Protein AF-T1B9Z2-F1 (afdb_monomer_lite)

Secondary structure (DSSP, 8-state):
---------HHHHHHHTTS-HHHHHHHHHHHHHHGGGGGS-----SPPP----

Radius of gyration: 16.02 Å; chains: 1; bounding box: 28×32×54 Å

Organism: NCBI:txid410659

Foldseek 3Di:
DDDDDPDDQLVVVCVVVVHDSVLSVQLVVQCVVPNPVSNDDDPDPDDPPPDDD

pLDDT: mean 86.42, std 13.56, range [49.91, 97.19]

Sequence (53 aa):
GAARRQGLDNDEIAARLDTRREIVSKWRKRFFEQGLAGLEERPRGGRPPVFPP

Structure (mmCIF, N/CA/C/O backbone):
data_AF-T1B9Z2-F1
#
_entry.id   AF-T1B9Z2-F1
#
loop_
_atom_site.group_PDB
_atom_site.id
_atom_site.type_symbol
_atom_site.label_atom_id
_atom_site.label_alt_id
_atom_site.label_comp_id
_atom_site.label_asym_id
_atom_site.label_entity_id
_atom_site.label_seq_id
_atom_site.pdbx_PDB_ins_code
_atom_site.Cartn_x
_atom_site.Cartn_y
_atom_site.Cartn_z
_atom_site.occupancy
_atom_site.B_iso_or_equiv
_atom_site.auth_seq_id
_atom_site.auth_comp_id
_atom_site.auth_asym_id
_atom_site.auth_atom_id
_atom_site.pdbx_PDB_model_num
ATOM 1 N N . GLY A 1 1 ? -7.236 13.126 26.028 1.00 50.72 1 GLY A N 1
ATOM 2 C CA . GLY A 1 1 ? -6.565 12.057 25.262 1.00 50.72 1 GLY A CA 1
ATOM 3 C C . GLY A 1 1 ? -6.959 12.194 23.810 1.00 50.72 1 GLY A C 1
ATOM 4 O O . GLY A 1 1 ? -8.140 12.369 23.552 1.00 50.72 1 GLY A O 1
ATOM 5 N N . ALA A 1 2 ? -5.998 12.221 22.886 1.00 49.91 2 ALA A N 1
ATOM 6 C CA . ALA A 1 2 ? -6.269 12.446 21.467 1.00 49.91 2 ALA A CA 1
ATOM 7 C C . ALA A 1 2 ? -7.227 11.379 20.909 1.00 49.91 2 ALA A C 1
ATOM 9 O O . ALA A 1 2 ? -6.965 10.182 21.035 1.00 49.91 2 ALA A O 1
ATOM 10 N N . ALA A 1 3 ? -8.330 11.817 20.298 1.00 55.41 3 ALA A N 1
ATOM 11 C CA . ALA A 1 3 ? -9.236 10.947 19.564 1.00 55.41 3 ALA A CA 1
ATOM 12 C C . ALA A 1 3 ? -8.451 10.252 18.440 1.00 55.41 3 ALA A C 1
ATOM 14 O O . ALA A 1 3 ? -7.983 10.901 17.502 1.00 55.41 3 ALA A O 1
ATOM 15 N N . ARG A 1 4 ? -8.269 8.929 18.536 1.00 58.03 4 ARG A N 1
ATOM 16 C CA . ARG A 1 4 ? -7.782 8.144 17.398 1.00 58.03 4 ARG A CA 1
ATOM 17 C C . ARG A 1 4 ? -8.827 8.264 16.294 1.00 58.03 4 ARG A C 1
ATOM 19 O O . ARG A 1 4 ? -9.999 7.977 16.522 1.00 58.03 4 ARG A O 1
ATOM 26 N N . ARG A 1 5 ? -8.408 8.689 15.101 1.00 59.62 5 ARG A N 1
ATOM 27 C CA . ARG A 1 5 ? -9.258 8.590 13.910 1.00 59.62 5 ARG A CA 1
ATOM 28 C C . ARG A 1 5 ? -9.628 7.116 13.748 1.00 59.62 5 ARG A C 1
ATOM 30 O O . ARG A 1 5 ? -8.736 6.269 13.745 1.00 59.62 5 ARG A O 1
ATOM 37 N N . GLN A 1 6 ? -10.922 6.830 13.652 1.00 69.56 6 GLN A N 1
ATOM 38 C CA . GLN A 1 6 ? -11.456 5.492 13.406 1.00 69.56 6 GLN A CA 1
ATOM 39 C C . GLN A 1 6 ? -11.170 5.116 11.944 1.00 69.56 6 GLN A C 1
ATOM 41 O O . GLN A 1 6 ? -12.031 5.211 11.078 1.00 69.56 6 GLN A O 1
ATOM 46 N N . GLY A 1 7 ? -9.909 4.828 11.633 1.00 76.00 7 GLY A N 1
ATOM 47 C CA . GLY A 1 7 ? -9.529 4.215 10.368 1.00 76.00 7 GLY A CA 1
ATOM 48 C C . GLY A 1 7 ? -9.659 2.703 10.483 1.00 76.00 7 GLY A C 1
ATOM 49 O O . GLY A 1 7 ? -9.375 2.151 11.543 1.00 76.00 7 GLY A O 1
ATOM 50 N N . LEU A 1 8 ? -10.044 2.049 9.389 1.00 88.81 8 LEU A N 1
ATOM 51 C CA . LEU A 1 8 ? -10.004 0.592 9.301 1.00 88.81 8 LEU A CA 1
ATOM 52 C C . LEU A 1 8 ? -8.553 0.107 9.420 1.00 88.81 8 LEU A C 1
ATOM 54 O O . LEU A 1 8 ? -7.620 0.763 8.918 1.00 88.81 8 LEU A O 1
ATOM 58 N N . ASP A 1 9 ? -8.371 -1.038 10.070 1.00 92.25 9 ASP A N 1
ATOM 59 C CA . ASP A 1 9 ? -7.090 -1.734 10.072 1.00 92.25 9 ASP A CA 1
ATOM 60 C C . ASP A 1 9 ? -6.816 -2.407 8.712 1.00 92.25 9 ASP A C 1
ATOM 62 O O . ASP A 1 9 ? -7.620 -2.358 7.776 1.00 92.25 9 ASP A O 1
ATOM 66 N N . ASN A 1 10 ? -5.625 -2.986 8.559 1.00 94.69 10 ASN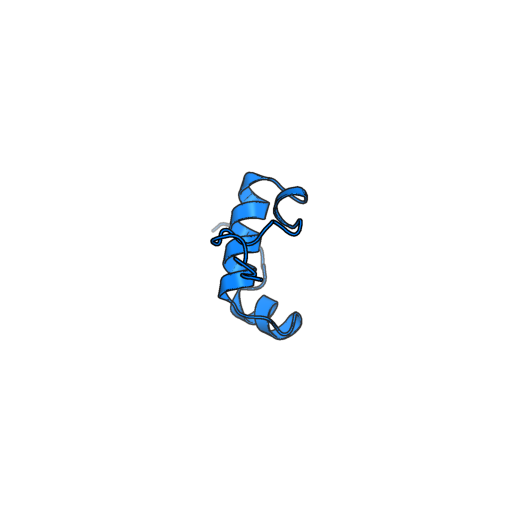 A N 1
ATOM 67 C CA . ASN A 1 10 ? -5.230 -3.589 7.287 1.00 94.69 10 ASN A CA 1
ATOM 68 C C . ASN A 1 10 ? -6.013 -4.863 6.962 1.00 94.69 10 ASN A C 1
ATOM 70 O O . ASN A 1 10 ? -6.161 -5.169 5.782 1.00 94.69 10 ASN A O 1
ATOM 74 N N . ASP A 1 11 ? -6.456 -5.601 7.977 1.00 95.81 11 ASP A N 1
ATOM 75 C CA . ASP A 1 11 ? -7.145 -6.879 7.819 1.00 95.81 11 ASP A CA 1
ATOM 76 C C . ASP A 1 11 ? -8.589 -6.647 7.369 1.00 95.81 11 ASP A C 1
ATOM 78 O O . ASP A 1 11 ? -9.061 -7.286 6.432 1.00 95.81 11 ASP A O 1
ATOM 82 N N . GLU A 1 12 ? -9.249 -5.636 7.929 1.00 96.06 12 GLU A N 1
ATOM 83 C CA . GLU A 1 12 ? -10.584 -5.220 7.522 1.00 96.06 12 GLU A CA 1
ATOM 84 C C . GLU A 1 12 ? -10.598 -4.648 6.097 1.00 96.06 12 GLU A C 1
ATOM 86 O O . GLU A 1 12 ? -11.478 -4.974 5.299 1.00 96.06 12 GLU A O 1
ATOM 91 N N . ILE A 1 13 ? -9.602 -3.835 5.730 1.00 95.44 13 ILE A N 1
ATOM 92 C CA . ILE A 1 13 ? -9.460 -3.351 4.347 1.00 95.44 13 ILE A CA 1
ATOM 93 C C . ILE A 1 13 ? -9.189 -4.521 3.395 1.00 95.44 13 ILE A C 1
ATOM 95 O O . ILE A 1 13 ? -9.758 -4.565 2.307 1.00 95.44 13 ILE A O 1
ATOM 99 N N . ALA A 1 14 ? -8.332 -5.465 3.792 1.00 96.94 14 ALA A N 1
ATOM 100 C CA . ALA A 1 14 ? -7.993 -6.625 2.977 1.00 96.94 14 ALA A CA 1
ATOM 101 C C . ALA A 1 14 ? -9.217 -7.508 2.711 1.00 96.94 14 ALA A C 1
ATOM 103 O O . ALA A 1 14 ? -9.458 -7.864 1.561 1.00 96.94 14 ALA A O 1
ATOM 104 N N . ALA A 1 15 ? -10.021 -7.776 3.744 1.00 97.19 15 ALA A N 1
ATOM 105 C CA . ALA A 1 15 ? -11.270 -8.521 3.625 1.00 97.19 15 ALA A CA 1
ATOM 106 C C . ALA A 1 15 ? -12.272 -7.824 2.691 1.00 97.19 15 ALA A C 1
ATOM 108 O O . ALA A 1 15 ? -12.875 -8.469 1.840 1.00 97.19 15 ALA A O 1
ATOM 109 N N . ARG A 1 16 ? -12.422 -6.496 2.799 1.00 96.81 16 ARG A N 1
ATOM 110 C CA . ARG A 1 16 ? -13.327 -5.717 1.932 1.00 96.81 16 ARG A CA 1
ATOM 111 C C . ARG A 1 16 ? -12.892 -5.681 0.465 1.00 96.81 16 ARG A C 1
ATOM 113 O O . ARG A 1 16 ? -13.741 -5.534 -0.405 1.00 96.81 16 ARG A O 1
ATOM 120 N N . LEU A 1 17 ? -11.588 -5.754 0.201 1.00 95.88 17 LEU A N 1
ATOM 121 C CA . LEU A 1 17 ? -11.012 -5.696 -1.146 1.00 95.88 17 LEU A CA 1
ATOM 122 C C . LEU A 1 17 ? -10.674 -7.079 -1.720 1.00 95.88 17 LEU A C 1
ATOM 124 O O . LEU A 1 17 ? -10.042 -7.138 -2.772 1.00 95.88 17 LEU A O 1
ATOM 128 N N . ASP A 1 18 ? -11.042 -8.157 -1.020 1.00 97.00 18 ASP A N 1
ATOM 129 C CA . ASP A 1 18 ? -10.696 -9.542 -1.365 1.00 97.00 18 ASP A CA 1
ATOM 130 C C . ASP A 1 18 ? -9.211 -9.701 -1.744 1.00 97.00 18 ASP A C 1
ATOM 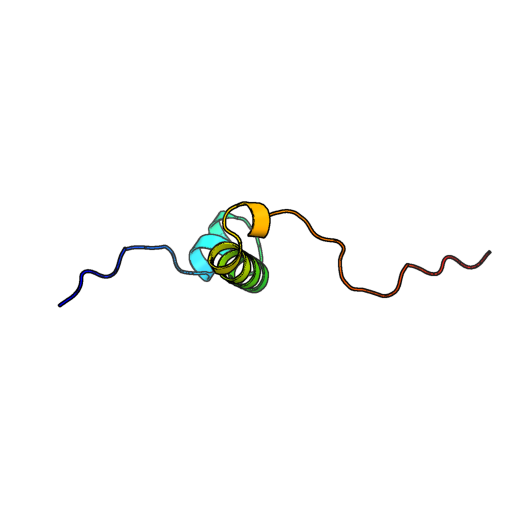132 O O . ASP A 1 18 ? -8.821 -10.212 -2.794 1.00 97.00 18 ASP A O 1
ATOM 136 N N . THR A 1 19 ? -8.339 -9.153 -0.897 1.00 95.75 19 THR A N 1
ATOM 137 C CA . THR A 1 19 ? -6.895 -9.146 -1.130 1.00 95.75 19 THR A CA 1
ATOM 138 C C . THR A 1 19 ? -6.125 -9.544 0.120 1.00 95.75 19 THR A C 1
ATOM 140 O O . THR A 1 19 ? -6.681 -9.800 1.184 1.00 95.75 19 THR A O 1
ATOM 143 N N . ARG A 1 20 ? -4.797 -9.611 0.012 1.00 97.06 20 ARG A N 1
ATOM 144 C CA . ARG A 1 20 ? -3.926 -9.935 1.146 1.00 97.06 20 ARG A CA 1
ATOM 145 C C . ARG A 1 20 ? -3.585 -8.671 1.932 1.00 97.06 20 ARG A C 1
ATOM 147 O O . ARG A 1 20 ? -3.208 -7.653 1.349 1.00 97.06 20 ARG A O 1
ATOM 154 N N . ARG A 1 21 ? -3.576 -8.773 3.263 1.00 97.00 21 ARG A N 1
ATOM 155 C CA . ARG A 1 21 ? -3.126 -7.721 4.198 1.00 97.00 21 ARG A CA 1
ATOM 156 C C . ARG A 1 21 ? -1.780 -7.090 3.813 1.00 97.00 21 ARG A C 1
ATOM 158 O O . ARG A 1 21 ? -1.584 -5.889 3.982 1.00 97.00 21 ARG A O 1
ATOM 165 N N . GLU A 1 22 ? -0.846 -7.876 3.277 1.00 96.44 22 GLU A N 1
ATOM 166 C CA . GLU A 1 22 ? 0.471 -7.395 2.830 1.00 96.44 22 GLU A CA 1
ATOM 167 C C . GLU A 1 22 ? 0.381 -6.375 1.685 1.00 96.44 22 GLU A C 1
ATOM 169 O O . GLU A 1 22 ? 1.132 -5.396 1.667 1.00 96.44 22 GLU A O 1
ATOM 174 N N . ILE A 1 23 ? -0.572 -6.560 0.764 1.00 94.44 23 ILE A N 1
ATOM 175 C CA . ILE A 1 23 ? -0.836 -5.625 -0.336 1.00 94.44 23 ILE A CA 1
ATOM 176 C C . ILE A 1 23 ? -1.355 -4.303 0.226 1.00 94.44 23 ILE A C 1
ATOM 178 O O . ILE A 1 23 ? -0.816 -3.244 -0.098 1.00 94.44 23 ILE A O 1
ATOM 182 N N . VAL A 1 24 ? -2.321 -4.366 1.147 1.00 96.06 24 VAL A N 1
ATOM 183 C CA . VAL A 1 24 ? -2.864 -3.186 1.837 1.00 96.06 24 VAL A CA 1
ATOM 184 C C . VAL A 1 24 ? -1.774 -2.448 2.612 1.00 96.06 24 VAL A C 1
ATOM 186 O O . VAL A 1 24 ? -1.662 -1.227 2.512 1.00 96.06 24 VAL A O 1
ATOM 189 N N . SER A 1 25 ? -0.926 -3.172 3.346 1.00 95.94 25 SER A N 1
ATOM 190 C CA . SER A 1 25 ? 0.200 -2.588 4.082 1.00 95.94 25 SER A CA 1
ATOM 191 C C . SER A 1 25 ? 1.139 -1.813 3.150 1.00 95.94 25 SER A C 1
ATOM 193 O O . SER A 1 2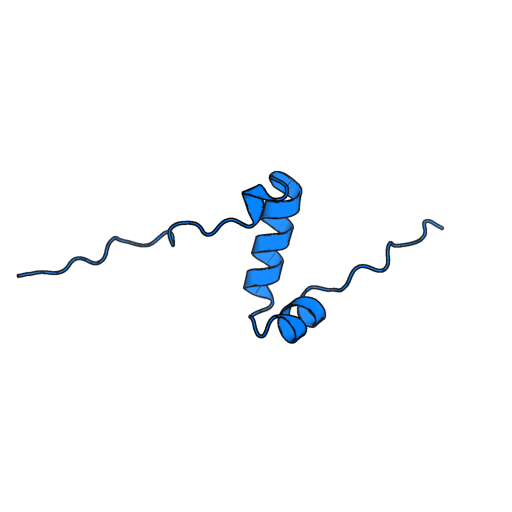5 ? 1.488 -0.659 3.416 1.00 95.94 25 SER A O 1
ATOM 195 N N . LYS A 1 26 ? 1.480 -2.404 1.996 1.00 95.06 26 LYS A N 1
ATOM 196 C CA . LYS A 1 26 ? 2.302 -1.759 0.965 1.00 95.06 26 LYS A CA 1
ATOM 197 C C . LYS A 1 26 ? 1.628 -0.506 0.403 1.00 95.06 26 LYS A C 1
ATOM 199 O O . LYS A 1 26 ? 2.286 0.526 0.283 1.00 95.06 26 LYS A O 1
ATOM 204 N N . TRP A 1 27 ? 0.338 -0.574 0.080 1.00 96.06 27 TRP A N 1
ATOM 205 C CA . TRP A 1 27 ? -0.431 0.575 -0.405 1.00 96.06 27 TRP A CA 1
ATOM 206 C C . TRP A 1 27 ? -0.481 1.706 0.610 1.00 96.06 27 TRP A C 1
ATOM 208 O O . TRP A 1 27 ? -0.207 2.841 0.243 1.00 96.06 27 TRP A O 1
ATOM 218 N N . ARG A 1 28 ? -0.732 1.412 1.887 1.00 95.56 28 ARG A N 1
ATOM 219 C CA . ARG A 1 28 ? -0.761 2.432 2.943 1.00 95.56 28 ARG A CA 1
ATOM 220 C C . ARG A 1 28 ? 0.591 3.096 3.147 1.00 95.56 28 ARG A C 1
ATOM 222 O O . ARG A 1 28 ? 0.635 4.314 3.285 1.00 95.56 28 ARG A O 1
ATOM 229 N N . LYS A 1 29 ? 1.684 2.325 3.124 1.00 95.44 29 LYS A N 1
ATOM 230 C CA . LYS A 1 29 ? 3.040 2.884 3.190 1.00 95.44 29 LYS A CA 1
ATOM 231 C C . LYS A 1 29 ? 3.290 3.849 2.029 1.00 95.44 29 LYS A C 1
ATOM 233 O O . LYS A 1 29 ? 3.667 4.992 2.253 1.00 95.44 29 LYS A O 1
ATOM 238 N N . ARG A 1 30 ? 3.019 3.418 0.794 1.00 96.81 30 ARG A N 1
ATOM 239 C CA . ARG A 1 30 ? 3.227 4.266 -0.389 1.00 96.81 30 ARG A CA 1
ATOM 240 C C . ARG A 1 30 ? 2.285 5.464 -0.415 1.00 96.81 30 ARG A C 1
ATOM 242 O O . ARG A 1 30 ? 2.707 6.535 -0.817 1.00 96.81 30 ARG A O 1
ATOM 249 N N . PHE A 1 31 ? 1.041 5.307 0.025 1.00 95.44 31 PHE A N 1
ATOM 250 C CA . PHE A 1 31 ? 0.087 6.407 0.125 1.00 95.44 31 PHE A CA 1
ATOM 251 C C . PHE A 1 31 ? 0.544 7.459 1.134 1.00 95.44 31 PHE A C 1
ATOM 253 O O . PHE A 1 31 ? 0.443 8.650 0.869 1.00 95.44 31 PHE A O 1
ATOM 260 N N . PHE A 1 32 ? 1.089 7.033 2.273 1.00 95.00 32 PHE A N 1
ATOM 261 C CA . PHE A 1 32 ? 1.651 7.957 3.252 1.00 95.00 32 PHE A CA 1
ATOM 262 C C . PHE A 1 32 ? 2.815 8.777 2.673 1.00 95.00 32 PHE A C 1
ATOM 264 O O . PHE A 1 32 ? 2.919 9.967 2.943 1.00 95.00 32 PHE A O 1
ATOM 271 N N . GLU A 1 33 ? 3.662 8.155 1.851 1.00 96.88 33 GLU A N 1
ATOM 272 C CA . GLU A 1 33 ? 4.826 8.811 1.242 1.00 96.88 33 GLU A CA 1
ATOM 273 C C . GLU A 1 33 ? 4.475 9.659 0.003 1.00 96.88 33 GLU A C 1
ATOM 275 O O . GLU A 1 33 ? 5.124 10.666 -0.256 1.00 96.88 33 GLU A O 1
ATOM 280 N N . GLN A 1 34 ? 3.505 9.221 -0.806 1.00 97.12 34 GLN A N 1
ATOM 281 C CA . GLN A 1 34 ? 3.324 9.672 -2.198 1.00 97.12 34 GLN A CA 1
ATOM 282 C C . GLN A 1 34 ? 1.865 10.037 -2.527 1.00 97.12 34 GLN A C 1
ATOM 284 O O . GLN A 1 34 ? 1.543 10.364 -3.669 1.00 97.12 34 GLN A O 1
ATOM 289 N N . GLY A 1 35 ? 0.955 9.959 -1.554 1.00 96.00 35 GLY A N 1
ATOM 290 C CA . GLY A 1 35 ? -0.474 10.181 -1.758 1.00 96.00 35 GLY A CA 1
ATOM 291 C C . GLY A 1 35 ? -1.079 9.194 -2.759 1.00 96.00 35 GLY A C 1
ATOM 292 O O . GLY A 1 35 ? -0.724 8.014 -2.796 1.00 96.00 35 GLY A O 1
ATOM 293 N N . LEU A 1 36 ? -1.993 9.681 -3.600 1.00 96.31 36 LEU A N 1
ATOM 294 C CA . LEU A 1 36 ? -2.684 8.862 -4.604 1.00 96.31 36 LEU A CA 1
ATOM 295 C C . LEU A 1 36 ? -1.726 8.203 -5.613 1.00 96.31 36 LEU A C 1
ATOM 297 O O . LEU A 1 36 ? -1.949 7.050 -5.972 1.00 96.31 36 LEU A O 1
ATOM 301 N N . ALA A 1 37 ? -0.613 8.851 -5.980 1.00 94.81 37 ALA A N 1
ATOM 302 C CA . ALA A 1 37 ? 0.416 8.261 -6.854 1.00 94.81 37 ALA A CA 1
ATOM 303 C C . ALA A 1 37 ? 1.086 7.015 -6.228 1.00 94.81 37 ALA A C 1
ATOM 305 O O . ALA A 1 37 ? 1.627 6.135 -6.904 1.00 94.81 37 ALA A O 1
ATOM 306 N N . GLY A 1 38 ? 1.022 6.886 -4.900 1.00 94.56 38 GLY A N 1
ATOM 307 C CA . GLY A 1 38 ? 1.435 5.686 -4.178 1.00 94.56 38 GLY A CA 1
ATOM 308 C C . GLY A 1 38 ? 0.538 4.467 -4.430 1.00 94.56 38 GLY A C 1
ATOM 309 O O . GLY A 1 38 ? 0.947 3.339 -4.135 1.00 94.56 38 GLY A O 1
ATOM 310 N N . LEU A 1 39 ? -0.667 4.651 -4.969 1.00 94.50 39 LEU A N 1
ATOM 311 C CA . LEU A 1 39 ? -1.622 3.572 -5.235 1.00 94.50 39 LEU A CA 1
ATOM 312 C C . LEU A 1 39 ? -1.536 3.017 -6.658 1.00 94.50 39 LEU A C 1
ATOM 314 O O . LEU A 1 39 ? -2.050 1.929 -6.896 1.00 94.50 39 LEU A O 1
ATOM 318 N N . GLU A 1 40 ? -0.835 3.696 -7.566 1.00 94.00 40 GLU A N 1
ATOM 319 C CA . GLU A 1 40 ? -0.654 3.234 -8.942 1.00 94.00 40 GLU A CA 1
ATOM 320 C C . GLU A 1 40 ? -0.000 1.844 -9.009 1.00 94.00 40 GLU A C 1
ATOM 322 O O . GLU A 1 40 ? 0.836 1.460 -8.168 1.00 94.00 40 GLU A O 1
ATOM 327 N N . GLU A 1 41 ? -0.394 1.075 -10.026 1.00 88.31 41 GLU A N 1
ATOM 328 C CA . GLU A 1 41 ? 0.235 -0.204 -10.322 1.00 88.31 41 GLU A CA 1
ATOM 329 C C . GLU A 1 41 ? 1.680 0.028 -10.768 1.00 88.31 41 GLU A C 1
ATOM 331 O O . GLU A 1 41 ? 1.989 0.937 -11.535 1.00 88.31 41 GLU A O 1
ATOM 336 N N . ARG A 1 42 ? 2.599 -0.784 -10.240 1.00 84.62 42 ARG A N 1
ATOM 337 C CA . ARG A 1 42 ? 4.028 -0.675 -10.544 1.00 84.62 42 ARG A CA 1
ATOM 338 C C . ARG A 1 42 ? 4.523 -1.980 -11.132 1.00 84.62 42 ARG A C 1
ATOM 340 O O . ARG A 1 42 ? 4.059 -3.034 -10.682 1.00 84.62 42 ARG A O 1
ATOM 347 N N . PRO A 1 43 ? 5.514 -1.929 -12.039 1.00 81.94 43 PRO A N 1
ATOM 348 C CA . PRO A 1 43 ? 6.195 -3.122 -12.506 1.00 81.94 43 PRO A CA 1
ATOM 349 C C . PRO A 1 43 ? 6.613 -3.978 -11.312 1.00 81.94 43 PRO A C 1
ATOM 351 O O . PRO A 1 43 ? 7.185 -3.482 -10.333 1.00 81.94 43 PRO A O 1
ATOM 354 N N . ARG A 1 44 ? 6.289 -5.270 -11.361 1.00 78.00 44 ARG A N 1
ATOM 355 C CA . ARG A 1 44 ? 6.762 -6.212 -10.348 1.00 78.00 44 ARG A CA 1
ATOM 356 C C . ARG A 1 44 ? 8.279 -6.266 -10.498 1.00 78.00 44 ARG A C 1
ATOM 358 O O . 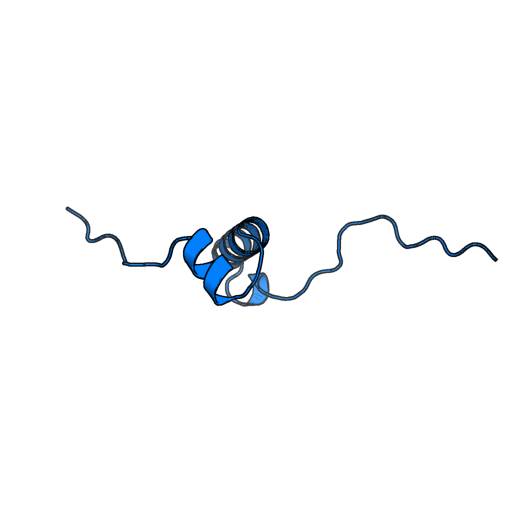ARG A 1 44 ? 8.772 -6.641 -11.556 1.00 78.00 44 ARG A O 1
ATOM 365 N N . GLY A 1 45 ? 9.007 -5.843 -9.466 1.00 69.06 45 GLY A N 1
ATOM 366 C CA . GLY A 1 45 ? 10.459 -5.975 -9.425 1.00 69.06 45 GLY A CA 1
ATOM 367 C C . GLY A 1 45 ? 10.811 -7.456 -9.443 1.00 69.06 45 GLY A C 1
ATOM 368 O O . GLY A 1 45 ? 10.689 -8.137 -8.432 1.00 69.06 45 GLY A O 1
ATOM 369 N N . GLY A 1 46 ? 11.167 -7.961 -10.613 1.00 77.50 46 GLY A N 1
ATOM 370 C CA . GLY A 1 46 ? 11.529 -9.345 -10.859 1.00 77.50 46 GLY A CA 1
ATOM 371 C C . GLY A 1 46 ? 12.342 -9.409 -12.140 1.00 77.50 46 GLY A C 1
ATOM 372 O O . GLY A 1 46 ? 12.288 -8.489 -12.961 1.00 77.50 46 GLY A O 1
ATOM 373 N N . ARG A 1 47 ? 13.131 -10.473 -12.303 1.00 75.50 47 ARG A N 1
ATOM 374 C CA . ARG A 1 47 ? 13.877 -10.674 -13.545 1.00 75.50 47 ARG A CA 1
ATOM 375 C C . ARG A 1 47 ? 12.876 -10.706 -14.710 1.00 75.50 47 ARG A C 1
ATOM 377 O O . ARG A 1 47 ? 11.874 -11.411 -14.581 1.00 75.50 47 ARG A O 1
ATOM 384 N N . PRO A 1 48 ? 13.113 -9.966 -15.811 1.00 75.62 48 PRO A N 1
ATOM 385 C CA . PRO A 1 48 ? 12.283 -10.082 -17.001 1.00 75.62 48 PRO A CA 1
ATOM 386 C C . PRO A 1 48 ? 12.135 -11.561 -17.376 1.00 75.62 48 PRO A C 1
ATOM 388 O O . PRO A 1 48 ? 13.124 -12.296 -17.256 1.00 75.62 48 PRO A O 1
ATOM 391 N N . PRO A 1 49 ? 10.942 -12.020 -17.791 1.00 70.38 49 PRO A N 1
ATOM 392 C CA . PRO A 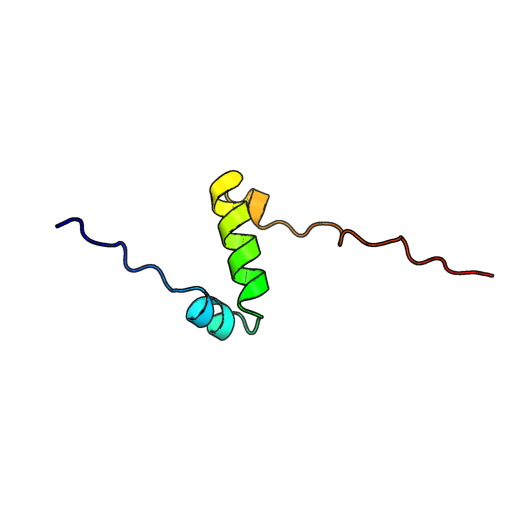1 49 ? 10.792 -13.381 -18.275 1.00 70.38 49 PRO A CA 1
ATOM 393 C C . PRO A 1 49 ? 11.752 -13.572 -19.450 1.00 70.38 49 PRO A C 1
ATOM 395 O O . PRO A 1 49 ? 11.663 -12.879 -20.463 1.00 70.38 49 PRO A O 1
ATOM 398 N N . VAL A 1 50 ? 12.719 -14.472 -19.282 1.00 83.06 50 VAL A N 1
ATOM 399 C CA . VAL A 1 50 ? 13.585 -14.900 -20.377 1.00 83.06 50 VAL A CA 1
ATOM 400 C C . VAL A 1 50 ? 12.763 -15.935 -21.132 1.00 83.06 50 VAL A C 1
ATOM 402 O O . VAL A 1 50 ? 12.565 -17.034 -20.625 1.00 83.06 50 VAL A O 1
ATOM 405 N N . PHE A 1 51 ? 12.205 -15.563 -22.280 1.00 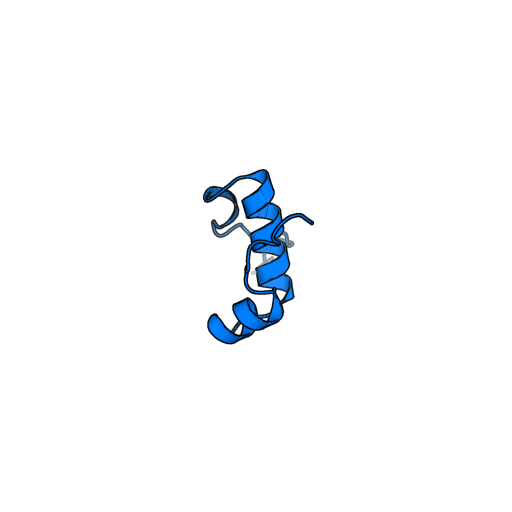76.06 51 PHE A N 1
ATOM 406 C CA . PHE A 1 51 ? 11.638 -16.529 -23.217 1.00 76.06 51 PHE A CA 1
ATOM 407 C C . PHE A 1 51 ? 12.785 -16.986 -24.130 1.00 76.06 51 PHE A C 1
ATOM 409 O O . PHE A 1 51 ? 13.198 -16.196 -24.982 1.00 76.06 51 PHE A O 1
ATOM 416 N N . PRO A 1 52 ? 13.384 -18.176 -23.923 1.00 71.56 52 PRO A N 1
ATOM 417 C CA . PRO A 1 52 ? 14.334 -18.710 -24.891 1.00 71.56 52 PRO A CA 1
ATOM 418 C C . PRO A 1 52 ? 13.588 -19.130 -26.177 1.00 71.56 52 PRO A C 1
ATOM 420 O O . PRO A 1 52 ? 12.390 -19.419 -26.091 1.00 71.56 52 PRO A O 1
ATOM 423 N N . PRO A 1 53 ? 14.260 -19.118 -27.346 1.00 76.12 53 PRO A N 1
ATOM 424 C CA . PRO A 1 53 ? 13.697 -19.623 -28.600 1.00 76.12 53 PRO A CA 1
ATOM 425 C C . PRO A 1 53 ? 13.432 -21.132 -28.562 1.00 76.12 53 PRO A C 1
ATOM 427 O O . PRO A 1 53 ? 14.123 -21.841 -27.792 1.00 76.12 53 PRO A O 1
#

InterPro domains:
  IPR009057 Homedomain-like superfamily [SSF46689] (5-53)